Protein AF-A0AAE2BWK3-F1 (afdb_monomer)

Solvent-accessible surface area (backbone atoms only — not comparable to full-atom values): 3764 Å² total; per-residue (Å²): 132,64,59,35,75,81,74,47,59,70,67,42,61,54,25,54,54,41,90,49,62,68,47,24,52,52,24,50,54,50,51,51,53,51,48,53,51,33,59,75,69,66,40,56,64,47,48,52,28,41,52,51,48,49,41,52,64,23,72,64,27,90,49,68,63,39,60,100

Radius of gyration: 11.89 Å; Cα contacts (8 Å, |Δi|>4): 55; chains: 1; bounding box: 31×20×28 Å

InterPro domains:
  IPR026825 Vacuole morphology and inheritance protein 14 [PTHR16023] (7-68)

pLDDT: mean 81.29, std 11.33, range [50.28, 92.5]

Mean predicted aligned error: 5.8 Å

Foldseek 3Di:
DQALPVQQDPCLVVQCLDPDPVSVVVSVVVVVVSLVVCVVVVVVVSNVNNVVCLCVCQCVNPDVSSVD

Nearest PDB structures (foldseek):
  3vu7-asse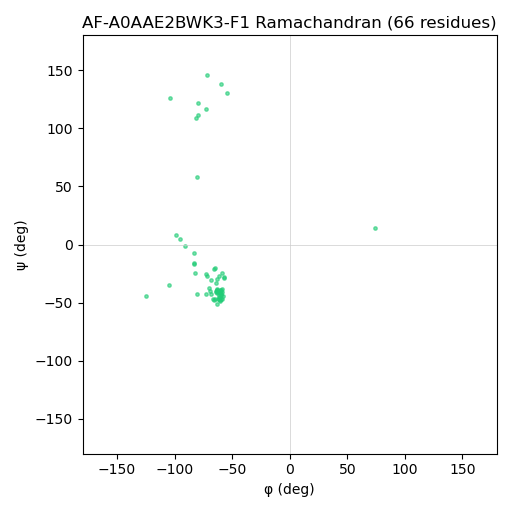mbly1_H  TM=6.969E-01  e=4.104E+00  Homo sapiens
  6whb-assembly1_A  TM=6.573E-01  e=4.910E+00  Homo sapiens

Structure (mmCIF, N/CA/C/O backbone):
data_AF-A0AAE2BWK3-F1
#
_entry.id   AF-A0AAE2BWK3-F1
#
loop_
_atom_site.group_PDB
_atom_site.id
_atom_site.type_symbol
_atom_site.label_atom_id
_atom_site.label_alt_id
_atom_site.label_comp_id
_atom_site.label_asym_id
_atom_site.label_entity_id
_atom_site.label_seq_id
_atom_site.pdbx_PDB_ins_code
_atom_site.Cartn_x
_atom_site.Cartn_y
_atom_site.Cartn_z
_atom_site.occupancy
_atom_site.B_iso_or_equiv
_atom_site.auth_seq_id
_atom_site.auth_comp_id
_atom_site.auth_asym_id
_atom_site.auth_atom_id
_atom_site.pdbx_PDB_model_num
ATOM 1 N N . MET A 1 1 ? -18.498 -5.417 1.362 1.00 50.28 1 MET A N 1
ATOM 2 C CA . MET A 1 1 ? -17.116 -5.782 0.989 1.00 50.28 1 MET A CA 1
ATOM 3 C C . MET A 1 1 ? -16.307 -4.497 1.057 1.00 50.28 1 MET A C 1
ATOM 5 O O . MET A 1 1 ? -16.697 -3.552 0.387 1.00 50.28 1 MET A O 1
ATOM 9 N N . ALA A 1 2 ? -15.303 -4.385 1.926 1.00 57.38 2 ALA A N 1
ATOM 10 C CA . ALA A 1 2 ? -14.458 -3.191 1.953 1.00 57.38 2 ALA A CA 1
ATOM 11 C C . ALA A 1 2 ? -13.537 -3.215 0.724 1.00 57.38 2 ALA A C 1
ATOM 13 O O . ALA A 1 2 ? -12.737 -4.136 0.573 1.00 57.38 2 ALA A O 1
ATOM 14 N N . ASP A 1 3 ? -13.681 -2.241 -0.170 1.00 70.31 3 ASP A N 1
ATOM 15 C CA . ASP A 1 3 ? -12.859 -2.146 -1.374 1.00 70.31 3 ASP A CA 1
ATOM 16 C C . ASP A 1 3 ? -11.514 -1.505 -1.028 1.00 70.31 3 ASP A C 1
ATOM 18 O O . ASP A 1 3 ? -11.440 -0.305 -0.761 1.00 70.31 3 ASP A O 1
ATOM 22 N N . ALA A 1 4 ? -10.432 -2.284 -1.035 1.00 69.88 4 ALA A N 1
ATOM 23 C CA . ALA A 1 4 ? -9.077 -1.782 -0.779 1.00 69.88 4 ALA A CA 1
ATOM 24 C C . ALA A 1 4 ? -8.665 -0.662 -1.758 1.00 69.88 4 ALA A C 1
ATOM 26 O O . ALA A 1 4 ? -7.905 0.236 -1.396 1.00 69.88 4 ALA A O 1
ATOM 27 N N . LEU A 1 5 ? -9.236 -0.671 -2.969 1.00 69.50 5 LEU A N 1
ATOM 28 C CA . LEU A 1 5 ? -9.064 0.362 -3.996 1.00 69.50 5 LEU A CA 1
ATOM 29 C C . LEU A 1 5 ? -9.656 1.726 -3.600 1.00 69.50 5 LEU A C 1
ATOM 31 O O . LEU A 1 5 ? -9.257 2.744 -4.156 1.00 69.50 5 LEU A O 1
ATOM 35 N N . SER A 1 6 ? -10.590 1.762 -2.644 1.00 77.19 6 SER A N 1
ATOM 36 C CA . SER A 1 6 ? -11.130 3.016 -2.093 1.00 77.19 6 SER A CA 1
ATOM 37 C C . SER A 1 6 ? -10.246 3.617 -0.995 1.00 77.19 6 SER A C 1
ATOM 39 O O . SER A 1 6 ? -10.402 4.782 -0.642 1.00 77.19 6 SER A O 1
ATOM 41 N N . VAL A 1 7 ? -9.320 2.818 -0.456 1.00 82.25 7 VAL A N 1
ATOM 42 C CA . VAL A 1 7 ? -8.501 3.154 0.714 1.00 82.25 7 VAL A CA 1
ATOM 43 C C . VAL A 1 7 ? -7.071 3.509 0.316 1.00 82.25 7 VAL A C 1
ATOM 45 O O . VAL A 1 7 ? -6.467 4.390 0.922 1.00 82.25 7 VAL A O 1
ATOM 48 N N . ILE A 1 8 ? -6.533 2.854 -0.718 1.00 85.06 8 ILE A N 1
ATOM 49 C CA . ILE A 1 8 ? -5.203 3.147 -1.255 1.00 85.06 8 ILE A CA 1
ATOM 50 C C . ILE A 1 8 ? -5.341 3.935 -2.562 1.00 85.06 8 ILE A C 1
ATOM 52 O O . ILE A 1 8 ? -5.987 3.454 -3.495 1.00 85.06 8 ILE A O 1
ATOM 56 N N . PRO A 1 9 ? -4.692 5.107 -2.694 1.00 87.06 9 PRO A N 1
ATOM 57 C CA . PRO A 1 9 ? -4.679 5.843 -3.949 1.00 87.06 9 PRO A CA 1
ATOM 58 C C . PRO A 1 9 ? -4.064 5.015 -5.085 1.00 87.06 9 PRO A C 1
ATOM 60 O O . PRO A 1 9 ? -3.000 4.412 -4.934 1.00 87.06 9 PRO A O 1
ATOM 63 N N . ALA A 1 10 ? -4.666 5.064 -6.276 1.00 84.69 10 ALA A N 1
ATOM 64 C CA . ALA A 1 10 ? -4.167 4.335 -7.448 1.00 84.69 10 ALA A CA 1
ATOM 65 C C . ALA A 1 10 ? -2.708 4.687 -7.813 1.00 84.69 10 ALA A C 1
ATOM 67 O O . ALA A 1 10 ? -1.969 3.854 -8.339 1.00 84.69 10 ALA A O 1
ATOM 68 N N . ALA A 1 11 ? -2.267 5.911 -7.502 1.00 85.56 11 ALA A N 1
ATOM 69 C CA . ALA A 1 11 ? -0.883 6.337 -7.690 1.00 85.56 11 ALA A CA 1
ATOM 70 C C . ALA A 1 11 ? 0.105 5.532 -6.828 1.00 85.56 11 ALA A C 1
ATOM 72 O O . ALA A 1 11 ? 1.175 5.172 -7.316 1.00 85.56 11 ALA A O 1
ATOM 73 N N . VAL A 1 12 ? -0.269 5.204 -5.587 1.00 87.88 12 VAL A N 1
ATOM 74 C CA . VAL A 1 12 ? 0.541 4.401 -4.660 1.00 87.88 12 VAL A CA 1
ATOM 75 C C . VAL A 1 12 ? 0.673 2.975 -5.185 1.00 87.88 12 VAL A C 1
ATOM 77 O O . VAL A 1 12 ? 1.787 2.471 -5.303 1.00 87.88 12 VAL A O 1
ATOM 80 N N . LEU A 1 13 ? -0.439 2.369 -5.615 1.00 85.25 13 LEU A N 1
ATOM 81 C C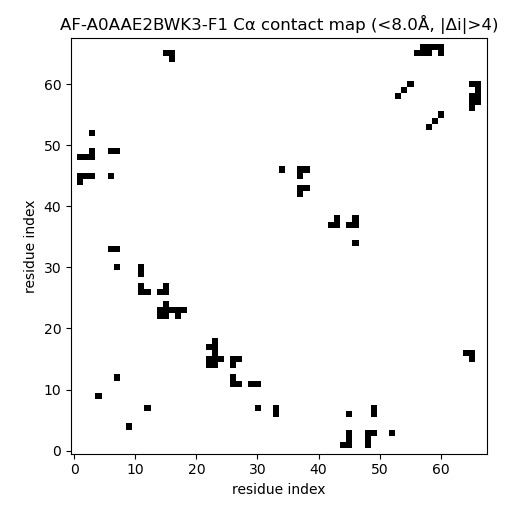A . LEU A 1 13 ? -0.440 1.037 -6.233 1.00 85.25 13 LEU A CA 1
ATOM 82 C C . LEU A 1 13 ? 0.459 0.987 -7.474 1.00 85.25 13 LEU A C 1
ATOM 84 O O . LEU A 1 13 ? 1.282 0.085 -7.628 1.00 85.25 13 LEU A O 1
ATOM 88 N N . ARG A 1 14 ? 0.382 2.003 -8.338 1.00 85.94 14 ARG A N 1
ATOM 89 C CA . ARG A 1 14 ? 1.257 2.085 -9.513 1.00 85.94 14 ARG A CA 1
ATOM 90 C C . ARG A 1 14 ? 2.731 2.232 -9.133 1.00 85.94 14 ARG A C 1
ATOM 92 O O . ARG A 1 14 ? 3.587 1.627 -9.774 1.00 85.94 14 ARG A O 1
ATOM 99 N N . ASN A 1 15 ? 3.027 3.025 -8.104 1.00 87.75 15 ASN A N 1
ATOM 100 C CA . ASN A 1 15 ? 4.393 3.274 -7.648 1.00 87.75 15 ASN A CA 1
ATOM 101 C C . ASN A 1 15 ? 5.020 2.057 -6.945 1.00 87.75 15 ASN A C 1
ATOM 103 O O . ASN A 1 15 ? 6.238 1.898 -7.018 1.00 87.75 15 ASN A O 1
ATOM 107 N N . LEU A 1 16 ? 4.222 1.174 -6.329 1.00 85.69 16 LEU A N 1
ATOM 108 C CA . LEU A 1 16 ? 4.694 -0.099 -5.759 1.00 85.69 16 LEU A CA 1
ATOM 109 C C . LEU A 1 16 ? 5.299 -1.037 -6.818 1.00 85.69 16 LEU A C 1
ATOM 111 O O . LEU A 1 16 ? 6.195 -1.813 -6.501 1.00 85.69 16 LEU A O 1
ATOM 115 N N . SER A 1 17 ? 4.864 -0.923 -8.075 1.00 83.00 17 SER A N 1
ATOM 116 C CA . SER A 1 17 ? 5.396 -1.686 -9.215 1.00 83.00 17 SER A CA 1
ATOM 117 C C . SER A 1 17 ? 6.413 -0.908 -10.061 1.00 83.00 17 SER A C 1
ATOM 119 O O . SER A 1 17 ? 6.780 -1.353 -11.152 1.00 83.00 17 SER A O 1
ATOM 121 N N . ASP A 1 18 ? 6.844 0.282 -9.626 1.00 86.75 18 ASP A N 1
ATOM 122 C CA . ASP A 1 18 ? 7.742 1.121 -10.423 1.00 86.75 18 ASP A CA 1
ATOM 123 C C . ASP A 1 18 ? 9.162 0.524 -10.474 1.00 86.75 18 ASP A C 1
ATOM 125 O O . ASP A 1 18 ? 9.666 -0.073 -9.520 1.00 86.75 18 ASP A O 1
ATOM 129 N N . LYS A 1 19 ? 9.847 0.706 -11.607 1.00 82.88 19 LYS A N 1
ATOM 130 C CA . LYS A 1 19 ? 11.226 0.232 -11.795 1.00 82.88 19 LYS A CA 1
ATOM 131 C C . LYS A 1 19 ? 12.201 0.907 -10.824 1.00 82.88 19 LYS A C 1
ATOM 133 O O . LYS A 1 19 ? 13.209 0.307 -10.453 1.00 82.88 19 LYS A O 1
ATOM 138 N N . LEU A 1 20 ? 11.916 2.144 -10.416 1.00 85.38 20 LEU A N 1
ATOM 139 C CA . LEU A 1 20 ? 12.738 2.904 -9.482 1.00 85.38 20 LEU A CA 1
ATOM 140 C C . LEU A 1 20 ? 12.469 2.470 -8.040 1.00 85.38 20 LEU A C 1
ATOM 142 O O . LEU A 1 20 ? 11.358 2.595 -7.526 1.00 85.38 20 LEU A O 1
ATOM 146 N N . TYR A 1 21 ? 13.522 2.023 -7.355 1.00 83.81 21 TYR A N 1
ATOM 147 C CA . TYR A 1 21 ? 13.440 1.602 -5.955 1.00 83.81 21 TYR A CA 1
ATOM 148 C C . TYR A 1 21 ? 12.934 2.715 -5.026 1.00 83.81 21 TYR A C 1
ATOM 150 O O . TYR A 1 21 ? 12.102 2.454 -4.164 1.00 83.81 21 TYR A O 1
ATOM 158 N N . GLU A 1 22 ? 13.374 3.964 -5.220 1.00 90.19 22 GLU A N 1
ATOM 159 C CA . GLU A 1 22 ? 12.915 5.093 -4.396 1.00 90.19 22 GLU A CA 1
ATOM 160 C C . GLU A 1 22 ? 11.400 5.292 -4.461 1.00 90.19 22 GLU A C 1
ATOM 162 O O . GLU A 1 22 ? 10.769 5.546 -3.437 1.00 90.19 22 GLU A O 1
ATOM 167 N N . LYS A 1 23 ? 10.791 5.109 -5.637 1.00 88.19 23 LYS A N 1
ATOM 168 C CA . LYS A 1 23 ? 9.335 5.204 -5.781 1.00 88.19 23 LYS A CA 1
ATOM 169 C C . LYS A 1 23 ? 8.615 4.056 -5.086 1.00 88.19 23 LYS A C 1
ATOM 171 O O . LYS A 1 23 ? 7.617 4.310 -4.416 1.00 88.19 23 LYS A O 1
ATOM 176 N N . ARG A 1 24 ? 9.148 2.832 -5.178 1.00 88.25 24 ARG A N 1
ATOM 177 C CA . ARG A 1 24 ? 8.614 1.670 -4.449 1.00 88.25 24 ARG A CA 1
ATOM 178 C C . ARG A 1 24 ? 8.686 1.877 -2.940 1.00 88.25 24 ARG A C 1
ATOM 180 O O . ARG A 1 24 ? 7.698 1.664 -2.246 1.00 88.25 24 ARG A O 1
ATOM 187 N N . LYS A 1 25 ? 9.824 2.371 -2.440 1.00 88.56 25 LYS A N 1
ATOM 188 C CA . LYS A 1 25 ? 10.019 2.705 -1.024 1.00 88.56 25 LYS A CA 1
ATOM 189 C C . LYS A 1 25 ? 9.033 3.777 -0.556 1.00 88.56 25 LYS A C 1
ATOM 191 O O . LYS A 1 25 ? 8.396 3.594 0.475 1.00 88.56 25 LYS A O 1
ATOM 196 N N . ASN A 1 26 ? 8.896 4.874 -1.299 1.00 90.62 26 ASN A N 1
ATOM 197 C CA . ASN A 1 26 ? 7.982 5.955 -0.925 1.00 90.62 26 ASN A CA 1
ATOM 198 C C . 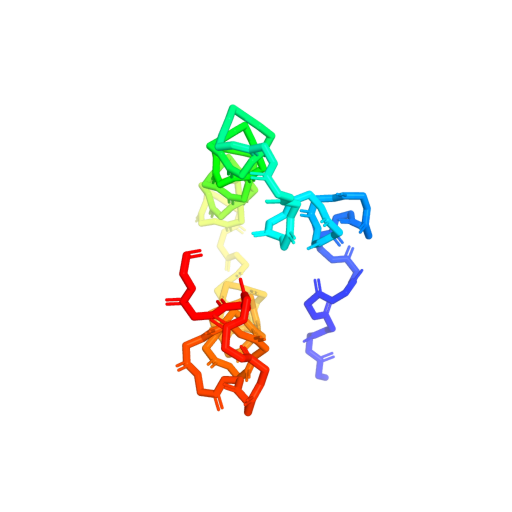ASN A 1 26 ? 6.522 5.485 -0.925 1.00 90.62 26 ASN A C 1
ATOM 200 O O . ASN A 1 26 ? 5.790 5.793 0.008 1.00 90.62 26 ASN A O 1
ATOM 204 N N . ALA A 1 27 ? 6.125 4.675 -1.908 1.00 9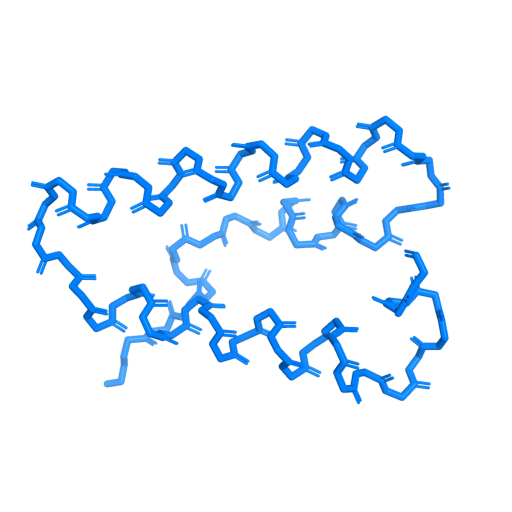0.31 27 ALA A N 1
ATOM 205 C CA . ALA A 1 27 ? 4.793 4.083 -1.942 1.00 90.31 27 ALA A CA 1
ATOM 206 C C . ALA A 1 27 ? 4.545 3.142 -0.752 1.00 90.31 27 ALA A C 1
ATOM 208 O O . ALA A 1 27 ? 3.483 3.200 -0.141 1.00 90.31 27 ALA A O 1
ATOM 209 N N . ALA A 1 28 ? 5.529 2.319 -0.375 1.00 89.56 28 ALA A N 1
ATOM 210 C CA . ALA A 1 28 ? 5.422 1.448 0.794 1.00 89.56 28 ALA A CA 1
ATOM 211 C C . ALA A 1 28 ? 5.261 2.241 2.105 1.00 89.56 28 ALA A C 1
ATOM 213 O O . ALA A 1 28 ? 4.437 1.869 2.938 1.00 89.56 28 ALA A O 1
ATOM 214 N N . LEU A 1 29 ? 5.987 3.355 2.265 1.00 92.50 29 LEU A N 1
ATOM 215 C CA . LEU A 1 29 ? 5.832 4.258 3.415 1.00 92.50 29 LEU A CA 1
ATOM 216 C C . LEU A 1 29 ? 4.435 4.891 3.464 1.00 92.50 29 LEU A C 1
ATOM 218 O O . LEU A 1 29 ? 3.855 5.047 4.536 1.00 92.50 29 LEU A O 1
ATOM 222 N N . GLU A 1 30 ? 3.878 5.236 2.306 1.00 92.25 30 GLU A N 1
ATOM 223 C CA . GLU A 1 30 ? 2.531 5.797 2.211 1.00 92.25 30 GLU A CA 1
ATOM 224 C C . GLU A 1 30 ? 1.460 4.756 2.581 1.00 92.25 30 GLU A C 1
ATOM 226 O O . GLU A 1 30 ? 0.565 5.050 3.374 1.00 92.25 30 GLU A O 1
ATOM 231 N N . VAL A 1 31 ? 1.600 3.509 2.108 1.00 90.62 31 VAL A N 1
ATOM 232 C CA . VAL A 1 31 ? 0.742 2.384 2.528 1.00 90.62 31 VAL A CA 1
ATOM 233 C C . VAL A 1 31 ? 0.833 2.149 4.036 1.00 90.62 31 VAL A C 1
ATOM 235 O O . VAL A 1 31 ? -0.194 1.963 4.686 1.00 90.62 31 VAL A O 1
ATOM 238 N N . GLU A 1 32 ? 2.035 2.186 4.613 1.00 90.81 32 GLU A N 1
ATOM 239 C CA . GLU A 1 32 ? 2.224 2.049 6.061 1.00 90.81 32 GLU A CA 1
ATOM 240 C C . GLU A 1 32 ? 1.480 3.149 6.834 1.00 90.81 32 GLU A C 1
ATOM 242 O O . GLU A 1 32 ? 0.803 2.863 7.825 1.00 90.81 32 GLU A O 1
ATOM 247 N N . GLY A 1 33 ? 1.561 4.398 6.365 1.00 92.19 33 GLY A N 1
ATOM 248 C CA . GLY A 1 33 ? 0.827 5.527 6.934 1.00 92.19 33 GLY A CA 1
ATOM 249 C C . GLY A 1 33 ? -0.686 5.308 6.915 1.00 92.19 33 GLY A C 1
ATOM 250 O O . GLY A 1 33 ? -1.342 5.455 7.948 1.00 92.19 33 GLY A O 1
ATOM 251 N N . ILE A 1 34 ? -1.225 4.868 5.775 1.00 90.62 34 ILE A N 1
ATOM 252 C CA . ILE A 1 34 ? -2.651 4.557 5.615 1.00 90.62 34 ILE A CA 1
ATOM 253 C C .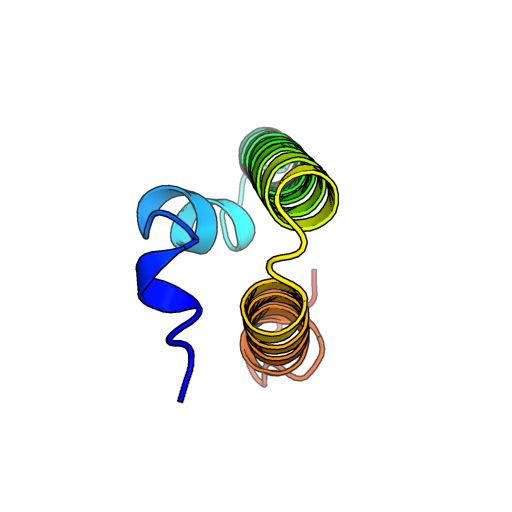 ILE A 1 34 ? -3.073 3.448 6.586 1.00 90.62 34 ILE A C 1
ATOM 255 O O . ILE A 1 34 ? -4.053 3.604 7.312 1.00 90.62 34 ILE A O 1
ATOM 259 N N . VAL A 1 35 ? -2.318 2.348 6.669 1.00 90.12 35 VAL A N 1
ATOM 260 C CA . VAL A 1 35 ? -2.637 1.231 7.575 1.00 90.12 35 VAL A CA 1
ATOM 261 C C . VAL A 1 35 ? -2.605 1.671 9.040 1.00 90.12 35 VAL A C 1
ATOM 263 O O . VAL A 1 35 ? -3.498 1.301 9.803 1.00 90.12 35 VAL A O 1
ATOM 2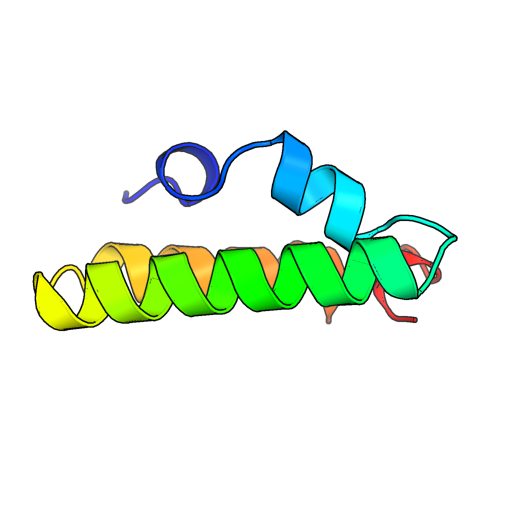66 N N . LYS A 1 36 ? -1.641 2.510 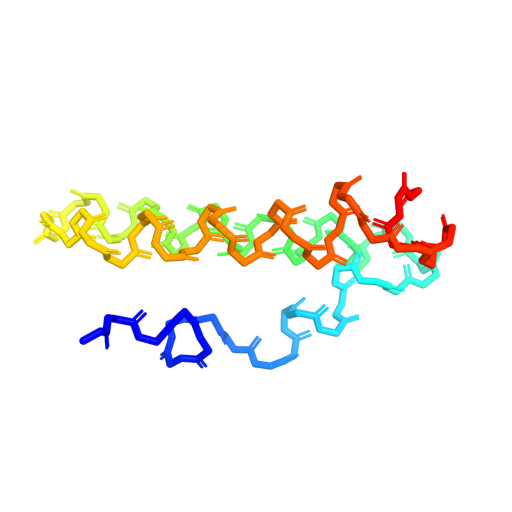9.441 1.00 92.50 36 LYS A N 1
ATOM 267 C CA . LYS A 1 36 ? -1.587 3.086 10.796 1.00 92.50 36 LYS A CA 1
ATOM 268 C C . LYS A 1 36 ? -2.802 3.960 11.107 1.00 92.50 36 LYS A C 1
ATOM 270 O O . LYS A 1 36 ? -3.334 3.883 12.216 1.00 92.50 36 LYS A O 1
ATOM 275 N N . GLN A 1 37 ? -3.259 4.767 10.150 1.00 91.00 37 GLN A N 1
ATOM 276 C CA . GLN A 1 37 ? -4.474 5.567 10.314 1.00 91.00 37 GLN A CA 1
ATOM 277 C C . GLN A 1 37 ? -5.714 4.681 10.459 1.00 91.00 37 GLN A C 1
ATOM 279 O O . GLN A 1 37 ? -6.469 4.861 11.409 1.00 91.00 37 GLN A O 1
ATOM 284 N N . LEU A 1 38 ? -5.880 3.673 9.597 1.00 88.88 38 LEU A N 1
ATOM 285 C CA . LEU A 1 38 ? -6.992 2.719 9.683 1.00 88.88 38 LEU A CA 1
ATOM 286 C C . LEU A 1 38 ? -7.001 1.961 11.013 1.00 88.88 38 LEU A C 1
ATOM 288 O O . LEU A 1 38 ? -8.059 1.794 11.615 1.00 88.88 38 LEU A O 1
ATOM 292 N N . ALA A 1 39 ? -5.828 1.540 11.494 1.00 89.25 39 ALA A N 1
ATOM 293 C CA . ALA A 1 39 ? -5.687 0.869 12.784 1.00 89.25 39 ALA A CA 1
ATOM 294 C C . ALA A 1 39 ? -6.087 1.793 13.941 1.00 89.25 39 ALA A C 1
ATOM 296 O O . ALA A 1 39 ? -6.772 1.368 14.866 1.00 89.25 39 ALA A O 1
ATOM 297 N N . SER A 1 40 ? -5.720 3.074 13.854 1.00 91.69 40 SER A N 1
ATOM 298 C CA . SER A 1 40 ? -6.106 4.089 14.842 1.00 91.69 40 SER A CA 1
ATOM 299 C C . SER A 1 40 ? -7.610 4.392 14.809 1.00 91.69 40 SER A C 1
ATOM 301 O O . SER A 1 40 ? -8.193 4.720 15.838 1.00 91.69 40 SER A O 1
ATOM 303 N N . SER A 1 41 ? -8.248 4.262 13.642 1.00 89.69 41 SER A N 1
ATOM 304 C CA . SER A 1 41 ? -9.696 4.413 13.448 1.00 89.69 41 SER A CA 1
ATOM 305 C C . SER A 1 41 ? -10.508 3.150 13.770 1.00 89.69 41 SER A C 1
ATOM 307 O O . SER A 1 41 ? -11.733 3.220 13.774 1.00 89.69 41 SER A O 1
ATOM 309 N N . GLY A 1 42 ? -9.863 2.008 14.042 1.00 88.81 42 GLY A N 1
ATOM 310 C CA . GLY A 1 42 ? -10.537 0.724 14.278 1.00 88.81 42 GLY A CA 1
ATOM 311 C C . GLY A 1 42 ? -11.100 0.059 13.014 1.00 88.81 42 GLY A C 1
ATOM 312 O O . GLY A 1 42 ? -11.881 -0.885 13.107 1.00 88.81 42 GLY A O 1
ATOM 313 N N . ASP A 1 43 ? -10.695 0.521 11.829 1.00 87.56 43 ASP A N 1
ATOM 314 C CA . ASP A 1 43 ? -11.171 0.055 10.521 1.00 87.56 43 ASP A CA 1
ATOM 315 C C . ASP A 1 43 ? -10.472 -1.255 10.097 1.00 87.56 43 ASP A C 1
ATOM 317 O O . ASP A 1 43 ? -9.807 -1.346 9.058 1.00 87.56 43 ASP A O 1
ATOM 321 N N . HIS A 1 44 ? -10.596 -2.301 10.914 1.00 86.50 44 HIS A N 1
ATOM 322 C CA . HIS A 1 44 ? -9.873 -3.559 10.705 1.00 86.50 44 HIS A CA 1
ATOM 323 C C . HIS A 1 44 ? -10.269 -4.275 9.405 1.00 86.50 44 HIS A C 1
ATOM 325 O O . HIS A 1 44 ? -9.402 -4.842 8.742 1.00 86.50 44 HIS A O 1
ATOM 331 N N 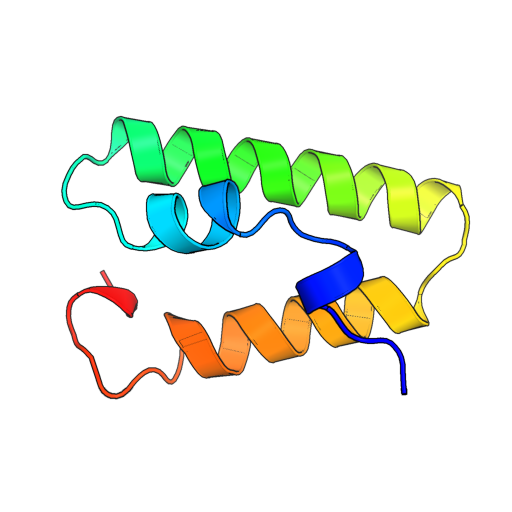. ASP A 1 45 ? -11.529 -4.172 8.970 1.00 87.56 45 ASP A N 1
ATOM 332 C CA . ASP A 1 45 ? -11.987 -4.742 7.695 1.00 87.56 45 ASP A CA 1
ATOM 333 C C . ASP A 1 45 ? -11.229 -4.168 6.490 1.00 87.56 45 ASP A C 1
ATOM 335 O O . ASP A 1 45 ? -10.876 -4.889 5.551 1.00 87.56 45 ASP A O 1
ATOM 339 N N . LYS A 1 46 ? -10.931 -2.862 6.520 1.00 86.81 46 LYS A N 1
ATOM 340 C CA . LYS A 1 46 ? -10.163 -2.189 5.464 1.00 86.81 46 LYS A CA 1
ATOM 341 C C . LYS A 1 46 ? -8.700 -2.624 5.488 1.00 86.81 46 LYS A C 1
ATOM 343 O O . LYS A 1 46 ? -8.115 -2.812 4.425 1.00 86.81 46 LYS A O 1
ATOM 348 N N . ILE A 1 47 ? -8.124 -2.839 6.672 1.00 88.00 47 ILE A N 1
ATOM 349 C CA . ILE A 1 47 ? -6.757 -3.367 6.814 1.00 88.00 47 ILE A CA 1
ATOM 350 C C . ILE A 1 47 ? -6.669 -4.768 6.206 1.00 88.00 47 ILE A C 1
ATOM 352 O O . ILE A 1 47 ? -5.770 -5.036 5.411 1.00 88.00 47 ILE A O 1
ATOM 356 N N . THR A 1 48 ? -7.626 -5.647 6.511 1.00 88.62 48 THR A N 1
ATOM 357 C CA . THR A 1 48 ? -7.683 -6.989 5.917 1.00 88.62 48 THR A CA 1
ATOM 358 C C . THR A 1 48 ? -7.821 -6.925 4.395 1.00 88.62 48 THR A C 1
ATOM 360 O O . THR A 1 48 ? -7.135 -7.663 3.688 1.00 88.62 48 THR A O 1
ATOM 363 N N . ALA A 1 49 ? -8.644 -6.012 3.870 1.00 88.00 49 ALA A N 1
ATOM 364 C CA . ALA A 1 49 ? -8.770 -5.802 2.430 1.00 88.00 49 ALA A CA 1
ATOM 365 C C . ALA A 1 49 ? -7.443 -5.348 1.789 1.00 88.00 49 ALA A C 1
ATOM 367 O O . ALA A 1 49 ? -7.052 -5.882 0.752 1.00 88.00 49 ALA A O 1
ATOM 368 N N . VAL A 1 50 ? -6.723 -4.414 2.422 1.00 86.62 50 VAL A N 1
ATOM 369 C CA . VAL A 1 50 ? -5.400 -3.947 1.972 1.00 86.62 50 VAL A CA 1
ATOM 370 C C . VAL A 1 50 ? -4.381 -5.085 1.953 1.00 86.62 50 VAL A C 1
ATOM 372 O O . VAL A 1 50 ? -3.689 -5.263 0.952 1.00 86.62 50 VAL A O 1
ATOM 375 N N . ILE A 1 51 ? -4.310 -5.889 3.018 1.00 86.62 51 ILE A N 1
ATOM 376 C CA . ILE A 1 51 ? -3.391 -7.034 3.098 1.00 86.62 51 ILE A CA 1
ATOM 377 C C . ILE A 1 51 ? -3.685 -8.032 1.977 1.00 86.62 51 ILE A C 1
ATOM 379 O O . ILE A 1 51 ? -2.764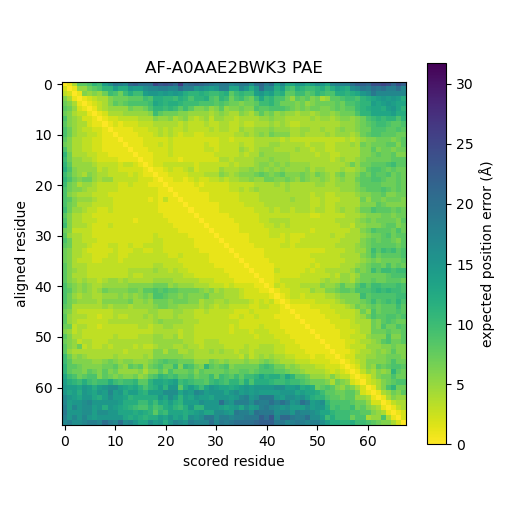 -8.461 1.281 1.00 86.62 51 ILE A O 1
ATOM 383 N N . ASN A 1 52 ? -4.958 -8.370 1.761 1.00 85.25 52 ASN A N 1
ATOM 384 C CA . ASN A 1 52 ? -5.360 -9.291 0.700 1.00 85.25 52 ASN A CA 1
ATOM 385 C C . ASN A 1 52 ? -5.029 -8.745 -0.693 1.00 85.25 52 ASN A C 1
ATOM 387 O O . ASN A 1 52 ? -4.585 -9.508 -1.552 1.00 85.25 52 ASN A O 1
ATOM 391 N N . LEU A 1 53 ? -5.203 -7.441 -0.923 1.00 84.88 53 LEU A N 1
ATOM 392 C CA . LEU A 1 53 ? -4.832 -6.805 -2.184 1.00 84.88 53 LEU A CA 1
ATOM 393 C C . LEU A 1 53 ? -3.322 -6.891 -2.419 1.00 84.88 53 LEU A C 1
ATOM 395 O O . LEU A 1 53 ? -2.900 -7.383 -3.460 1.00 84.88 53 LEU A O 1
ATOM 399 N N . LEU A 1 54 ? -2.503 -6.491 -1.442 1.00 83.62 54 LEU A N 1
ATOM 400 C CA . LEU A 1 54 ? -1.042 -6.545 -1.565 1.00 83.62 54 LEU A CA 1
ATOM 401 C C . LEU A 1 54 ? -0.541 -7.981 -1.786 1.00 83.62 54 LEU A C 1
ATOM 403 O O . LEU A 1 54 ? 0.355 -8.229 -2.592 1.00 83.62 54 LEU A O 1
ATOM 407 N N . THR A 1 55 ? -1.167 -8.934 -1.101 1.00 81.56 55 THR A N 1
ATOM 408 C CA . THR A 1 55 ? -0.825 -10.354 -1.184 1.00 81.56 55 THR A CA 1
ATOM 409 C C . THR A 1 55 ? -1.123 -10.924 -2.577 1.00 81.56 55 THR A C 1
ATOM 411 O O . THR A 1 55 ? -0.278 -11.568 -3.199 1.00 81.56 55 THR A O 1
ATOM 414 N N . ASN A 1 56 ? -2.307 -10.656 -3.125 1.00 78.62 56 ASN A N 1
ATOM 415 C CA . ASN A 1 56 ? -2.669 -11.163 -4.450 1.00 78.62 56 ASN A CA 1
ATOM 416 C C . ASN A 1 56 ? -1.925 -10.435 -5.581 1.00 78.62 56 ASN A C 1
ATOM 418 O O . ASN A 1 56 ? -1.412 -11.079 -6.495 1.00 78.62 56 ASN A O 1
ATOM 422 N N . GLU A 1 57 ? -1.810 -9.108 -5.501 1.00 74.19 57 GLU A N 1
ATOM 423 C CA . GLU A 1 57 ? -1.292 -8.282 -6.597 1.00 74.19 57 GLU A CA 1
ATOM 424 C C . GLU A 1 57 ? 0.240 -8.221 -6.659 1.00 74.19 57 GLU A C 1
ATOM 426 O O . GLU A 1 57 ? 0.785 -8.005 -7.748 1.00 74.19 57 GLU A O 1
ATOM 431 N N . TYR A 1 58 ? 0.938 -8.447 -5.534 1.00 72.62 58 TYR A N 1
ATOM 432 C CA . TYR A 1 58 ? 2.397 -8.284 -5.434 1.00 72.62 58 TYR A CA 1
ATOM 433 C C . TYR A 1 58 ? 3.129 -9.538 -4.937 1.00 72.62 58 TYR A C 1
ATOM 435 O O . TYR A 1 58 ? 4.118 -9.925 -5.557 1.00 72.62 58 TYR A O 1
ATOM 443 N N . THR A 1 59 ? 2.658 -10.250 -3.901 1.00 68.69 59 THR A N 1
ATOM 444 C CA . THR A 1 59 ? 3.381 -11.456 -3.428 1.00 68.69 59 THR A CA 1
ATOM 445 C C . THR A 1 59 ? 3.097 -12.695 -4.276 1.00 68.69 59 THR A C 1
ATOM 447 O O . THR A 1 59 ? 4.027 -13.419 -4.632 1.00 68.69 59 THR A O 1
ATOM 450 N N . TYR A 1 60 ? 1.837 -12.922 -4.657 1.00 67.94 60 TYR A N 1
ATOM 451 C CA . TYR A 1 60 ? 1.440 -14.027 -5.542 1.00 67.94 60 TYR A CA 1
ATOM 452 C C . TYR A 1 60 ? 1.328 -13.626 -7.011 1.00 67.94 60 TYR A C 1
ATOM 454 O O . TYR A 1 60 ? 0.959 -14.448 -7.851 1.00 67.94 60 TYR A O 1
ATOM 462 N N . SER A 1 61 ? 1.681 -12.381 -7.337 1.00 63.66 61 SER A N 1
ATOM 463 C CA . SER A 1 61 ? 1.560 -11.869 -8.693 1.00 63.66 61 SER A CA 1
ATOM 464 C C . SER A 1 61 ? 2.292 -12.766 -9.688 1.00 63.66 61 SER A C 1
ATOM 466 O O . SER A 1 61 ? 3.482 -13.039 -9.492 1.00 63.66 61 SER A O 1
ATOM 468 N N . PRO A 1 62 ? 1.662 -13.183 -10.800 1.00 59.66 62 PRO A N 1
ATOM 469 C CA . PRO A 1 62 ? 2.354 -13.913 -11.861 1.00 59.66 62 PRO A CA 1
ATOM 470 C C . PRO A 1 62 ? 3.424 -13.043 -12.545 1.00 59.66 62 PRO A C 1
ATOM 472 O O . PRO A 1 62 ? 4.385 -13.566 -13.115 1.00 59.66 62 PRO A O 1
ATOM 475 N N . GLN A 1 63 ? 3.328 -11.716 -12.417 1.00 61.75 63 GLN A N 1
ATOM 476 C CA . GLN A 1 63 ? 4.262 -10.750 -12.983 1.00 61.75 63 GLN A CA 1
ATOM 477 C C . GLN A 1 63 ? 5.520 -10.634 -12.112 1.00 61.75 63 GLN A C 1
ATOM 479 O O . GLN A 1 63 ? 5.492 -10.105 -11.005 1.00 61.75 63 GLN A O 1
ATOM 484 N N . ALA A 1 64 ? 6.663 -11.094 -12.629 1.00 59.31 64 ALA A N 1
ATOM 485 C CA . ALA A 1 64 ? 7.929 -11.120 -11.886 1.00 59.31 64 ALA A CA 1
ATOM 486 C C . ALA A 1 64 ? 8.406 -9.737 -11.398 1.00 59.31 64 ALA A C 1
ATOM 488 O O . ALA A 1 64 ? 9.138 -9.667 -10.417 1.00 59.31 64 ALA A O 1
ATOM 489 N N . ASN A 1 65 ? 7.986 -8.651 -12.058 1.00 60.16 65 ASN A N 1
ATOM 490 C CA . ASN A 1 65 ? 8.303 -7.280 -11.647 1.00 60.16 65 ASN A CA 1
ATOM 491 C C . ASN A 1 65 ? 7.532 -6.839 -10.398 1.00 60.16 65 ASN A C 1
ATOM 493 O O . ASN A 1 65 ? 8.014 -5.978 -9.680 1.00 60.16 65 ASN A O 1
ATOM 497 N N . HIS A 1 66 ? 6.363 -7.426 -10.135 1.00 57.75 66 HIS A N 1
ATOM 498 C CA . HIS A 1 66 ? 5.581 -7.142 -8.930 1.00 57.75 66 HIS A CA 1
ATOM 499 C C . HIS A 1 66 ? 6.069 -7.951 -7.718 1.00 57.75 66 HIS A C 1
ATOM 501 O O . HIS A 1 66 ? 5.771 -7.585 -6.589 1.00 57.75 66 HIS A O 1
ATOM 507 N N . ARG A 1 67 ? 6.860 -9.015 -7.949 1.00 57.53 67 ARG A N 1
ATOM 508 C CA . ARG A 1 67 ? 7.510 -9.830 -6.904 1.00 57.53 67 ARG A CA 1
ATOM 509 C C . ARG A 1 67 ? 8.920 -9.346 -6.519 1.00 57.53 67 ARG A C 1
ATOM 511 O O . ARG A 1 67 ? 9.573 -10.008 -5.713 1.00 57.53 67 ARG A O 1
ATOM 518 N N . LYS A 1 68 ? 9.436 -8.285 -7.152 1.00 54.47 68 LYS A N 1
ATOM 519 C CA . LYS A 1 68 ? 10.827 -7.806 -7.029 1.00 54.47 68 LYS A CA 1
ATOM 520 C C . LYS A 1 68 ? 10.926 -6.431 -6.389 1.00 54.47 68 LYS A C 1
ATOM 522 O O . LYS A 1 68 ? 9.977 -5.632 -6.517 1.00 54.47 68 LYS A O 1
#

Secondary structure (DSSP, 8-state):
---GGGTS-HHHHHHHT-SSHHHHHHHHHHHHHHHHHHHHHT-HHHHHHHHHHHIIIIIS-SSTTTT-

Organism: NCBI:txid2727404

Sequence (68 aa):
MADALSVIPAAVLRNLSDKLYEKRKNAALEVEGIVKQLASSGDHDKITAVINLLTNEYTYSPQANHRK